Protein AF-A0A1W5KRD9-F1 (afdb_monomer)

Solvent-accessible surface area (backbone atoms only — not comparable to full-atom values): 7133 Å² total; per-residue (Å²): 114,67,52,37,70,44,71,72,39,78,69,80,46,61,91,74,72,42,53,71,66,62,54,51,55,47,46,57,60,58,68,28,74,88,38,28,60,63,51,52,54,44,32,50,51,35,44,50,47,56,74,68,67,30,68,86,46,61,90,48,77,86,57,92,82,89,77,56,68,66,62,54,50,51,53,53,52,48,53,20,50,46,40,51,76,74,49,74,93,86,60,94,75,59,68,67,67,50,50,53,52,50,52,51,50,50,53,50,27,50,63,52,48,56,62,73,70,75,115

Mean predicted aligned error: 9.45 Å

Sequence (119 aa):
ATSVKVFGHDSFDPRHGYTTENLHQTFLKTLQGEALPSLIDAMMGHLQDIMLDSDTVRPCAERWQVDGIFVFCYKVMFESGYLTLFGKELGRDKPQARQAAQRALVLNALENFKEFDKI

Secondary structure (DSSP, 8-state):
-HHHHHHSS----GGGT--HHHHHHHHHHHSSGGGHHHHHHHHHHHHHHHHHH-TTTSS-TTS-----HHHHHHHHHHHHHHHHHH-----SS-HHHHHHHHHHHHHHHHHHHGGGG--

Organism: Boreogadus saida (NCBI:txid44932)

Foldseek 3Di:
DLCCQQPVDDDCPVVVVNDPVVVVVVCCVQCDDPNPVLLVVQLVVLLCCCVPVDCVCPPCVPDDDDDDPCVVCLLSVQRSNCCSVVNQPDDDPDPPVSVVVVVVSSVSSSVSVCVVVPD

pLDDT: mean 77.76, std 14.19, range [46.16, 96.88]

Nearest PDB structures (foldseek):
  3v8d-assembly1_A  TM=7.376E-01  e=7.135E-05  Homo sapiens
  7lyx-assembly1_A  TM=6.760E-01  e=6.284E-03  Homo sapiens
  8eoh-assembly1_A  TM=5.781E-01  e=8.152E-03  Homo sapiens

InterPro domains:
  IPR036396 Cytochrome P450 superfamily [G3DSA:1.10.630.10] (1-119)
  IPR050529 Lanosterol 14-alpha demethylase-like [PTHR24304] (2-118)

Structure (mmCIF, N/CA/C/O backbone):
data_AF-A0A1W5KRD9-F1
#
_entry.id   AF-A0A1W5KRD9-F1
#
loop_
_atom_site.group_PDB
_atom_site.id
_atom_site.type_symbol
_atom_site.label_atom_id
_atom_site.label_alt_id
_atom_site.label_comp_id
_atom_site.label_asym_id
_atom_site.label_entity_id
_atom_site.label_seq_id
_atom_site.pdbx_PDB_ins_code
_atom_site.Cartn_x
_atom_site.Cartn_y
_atom_site.Cartn_z
_atom_site.occupancy
_atom_site.B_iso_or_equiv
_atom_site.auth_seq_id
_atom_site.auth_comp_id
_atom_site.auth_asym_id
_atom_site.auth_atom_id
_atom_site.pdbx_PDB_model_num
ATOM 1 N N . ALA A 1 1 ? -5.796 -18.387 -10.438 1.00 64.94 1 ALA A N 1
ATOM 2 C CA . ALA A 1 1 ? -7.155 -17.981 -10.017 1.00 64.94 1 ALA A CA 1
ATOM 3 C C . ALA A 1 1 ? -7.115 -16.917 -8.914 1.00 64.94 1 ALA A C 1
ATOM 5 O O . ALA A 1 1 ? -7.678 -15.854 -9.125 1.00 64.94 1 ALA A O 1
ATOM 6 N N . THR A 1 2 ? -6.422 -17.144 -7.791 1.00 67.62 2 THR A N 1
ATOM 7 C CA . THR A 1 2 ? -6.348 -16.187 -6.663 1.00 67.62 2 THR A CA 1
ATOM 8 C C . THR A 1 2 ? -5.646 -14.864 -7.005 1.00 67.62 2 THR A C 1
ATOM 10 O O . THR A 1 2 ? -6.211 -13.810 -6.750 1.00 67.62 2 THR A O 1
ATOM 13 N N . SER A 1 3 ? -4.497 -14.884 -7.698 1.00 69.31 3 SER A N 1
ATOM 14 C CA . SER A 1 3 ? -3.788 -13.656 -8.131 1.00 69.31 3 SER A CA 1
ATOM 15 C C . SER A 1 3 ? -4.658 -12.694 -8.956 1.00 69.31 3 SER A C 1
ATOM 17 O O . SER A 1 3 ? -4.662 -11.497 -8.699 1.00 69.31 3 SER A O 1
ATOM 19 N N . VAL A 1 4 ? -5.452 -13.223 -9.897 1.00 76.50 4 VAL A N 1
ATOM 20 C CA . VAL A 1 4 ? -6.379 -12.430 -10.729 1.00 76.50 4 VAL A CA 1
ATOM 21 C C . VAL A 1 4 ? -7.453 -11.766 -9.872 1.00 76.50 4 VAL A C 1
ATOM 23 O O . VAL A 1 4 ? -7.785 -10.608 -10.090 1.00 76.50 4 VAL A O 1
ATOM 26 N N . LYS A 1 5 ? -7.980 -12.478 -8.869 1.00 74.88 5 LYS A N 1
ATOM 27 C CA . LYS A 1 5 ? -9.007 -11.943 -7.965 1.00 74.88 5 LYS A CA 1
ATOM 28 C C . LYS A 1 5 ? -8.471 -10.866 -7.020 1.00 74.88 5 LYS A C 1
ATOM 30 O O . LYS A 1 5 ? -9.219 -9.967 -6.660 1.00 74.88 5 LYS A O 1
ATOM 35 N N . VAL A 1 6 ? -7.212 -10.973 -6.595 1.00 71.12 6 VAL A N 1
ATOM 36 C CA . VAL A 1 6 ? -6.613 -10.034 -5.631 1.00 71.12 6 VAL A CA 1
ATOM 37 C C . VAL A 1 6 ? -6.036 -8.804 -6.331 1.00 71.12 6 VAL A C 1
ATOM 39 O O . VAL A 1 6 ? -6.258 -7.681 -5.888 1.00 71.12 6 VAL A O 1
ATOM 42 N N . PHE A 1 7 ? -5.307 -9.013 -7.427 1.00 76.06 7 PHE A N 1
ATOM 43 C CA . PHE A 1 7 ? -4.471 -7.986 -8.052 1.00 76.06 7 PHE A CA 1
ATOM 44 C C . PHE A 1 7 ? -4.881 -7.649 -9.491 1.00 76.06 7 PHE A C 1
ATOM 46 O O . PHE A 1 7 ? -4.273 -6.781 -10.110 1.00 76.06 7 PHE A O 1
ATOM 53 N N . GLY A 1 8 ? -5.882 -8.334 -10.054 1.00 70.81 8 GLY A N 1
ATOM 54 C CA . GLY A 1 8 ? -6.376 -8.049 -11.404 1.00 70.81 8 GLY A CA 1
ATOM 55 C C . GLY A 1 8 ? -5.439 -8.474 -12.538 1.00 70.81 8 GLY A C 1
ATOM 56 O O . GLY A 1 8 ? -5.663 -8.069 -13.675 1.00 70.81 8 GLY A O 1
ATOM 57 N N . HIS A 1 9 ? -4.410 -9.281 -12.262 1.00 70.12 9 HIS A N 1
ATOM 58 C CA . HIS A 1 9 ? -3.487 -9.792 -13.278 1.00 70.12 9 HIS A CA 1
ATOM 59 C C . HIS A 1 9 ? -3.352 -11.319 -13.229 1.00 70.12 9 HIS A C 1
ATOM 61 O O . HIS A 1 9 ? -3.496 -11.952 -12.173 1.00 70.12 9 HIS A O 1
ATOM 67 N N . ASP A 1 10 ? -3.04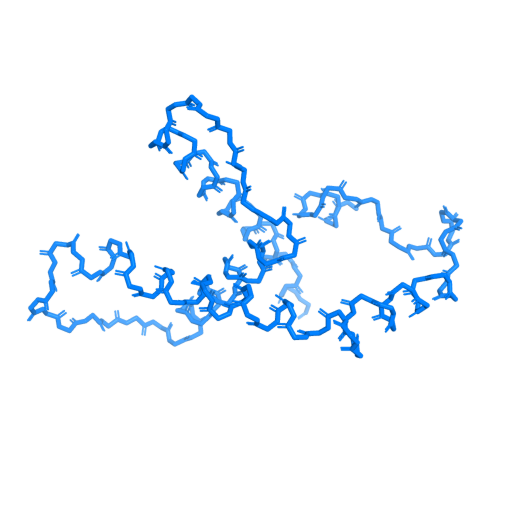6 -11.912 -14.385 1.00 66.19 10 ASP A N 1
ATOM 68 C CA . ASP A 1 10 ? -2.769 -13.341 -14.509 1.00 66.19 10 ASP A CA 1
ATOM 69 C C . ASP A 1 10 ? -1.528 -13.753 -13.717 1.00 66.19 10 ASP A C 1
ATOM 71 O O . ASP A 1 10 ? -0.646 -12.952 -13.405 1.00 66.19 10 ASP A O 1
ATOM 75 N N . SER A 1 11 ? -1.475 -15.032 -13.345 1.00 63.88 11 SER A N 1
ATOM 76 C CA . SER A 1 11 ? -0.327 -15.578 -12.624 1.00 63.88 11 SER A CA 1
ATOM 77 C C . SER A 1 11 ? 0.943 -15.405 -13.457 1.00 63.88 11 SER A C 1
ATOM 79 O O . SER A 1 11 ? 0.954 -15.761 -14.637 1.00 63.88 11 SER A O 1
ATOM 81 N N . PHE A 1 12 ? 2.026 -14.953 -12.816 1.00 65.69 12 PHE A N 1
ATOM 82 C CA . PHE A 1 12 ? 3.377 -14.857 -13.392 1.00 65.69 12 PHE A CA 1
ATOM 83 C C . PHE A 1 12 ? 4.023 -16.226 -13.684 1.00 65.69 12 PHE A C 1
ATOM 85 O O . PHE A 1 12 ? 5.241 -16.378 -13.639 1.00 65.69 12 PHE A O 1
ATOM 92 N N . ASP A 1 13 ? 3.209 -17.246 -13.947 1.00 64.50 13 ASP A N 1
ATOM 93 C CA . ASP A 1 13 ? 3.659 -18.564 -14.348 1.00 64.50 13 ASP A CA 1
ATOM 94 C C . ASP A 1 13 ? 4.415 -18.454 -15.685 1.00 64.50 13 ASP A C 1
ATOM 96 O O . ASP A 1 13 ? 3.857 -17.923 -16.655 1.00 64.50 13 ASP A O 1
ATOM 100 N N . PRO A 1 14 ? 5.651 -18.979 -15.772 1.00 63.25 14 PRO A N 1
ATOM 101 C CA . PRO A 1 14 ? 6.441 -18.978 -17.001 1.00 63.25 14 PRO A CA 1
ATOM 102 C C . PRO A 1 14 ? 5.704 -19.565 -18.213 1.00 63.25 14 PRO A C 1
ATOM 104 O O . PRO A 1 14 ? 5.9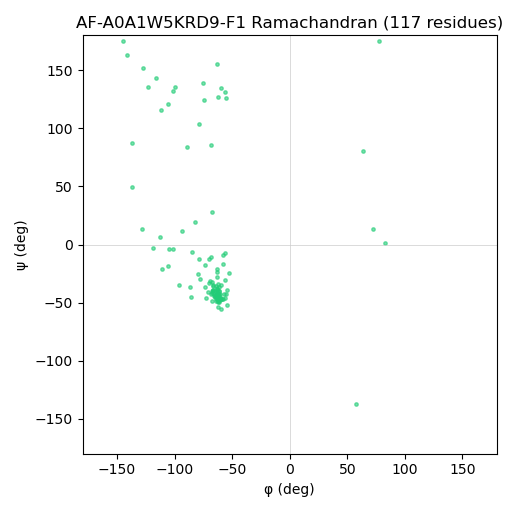94 -19.202 -19.353 1.00 63.25 14 PRO A O 1
ATOM 107 N N . ARG A 1 15 ? 4.714 -20.439 -17.980 1.00 65.94 15 ARG A N 1
ATOM 108 C CA . ARG A 1 15 ? 3.854 -21.033 -19.015 1.00 65.94 15 ARG A CA 1
ATOM 109 C C . ARG A 1 15 ? 2.993 -20.008 -19.764 1.00 65.94 15 ARG A C 1
ATOM 111 O O . ARG A 1 15 ? 2.576 -20.297 -20.880 1.00 65.94 15 ARG A O 1
ATOM 118 N N . HIS A 1 16 ? 2.756 -18.822 -19.197 1.00 63.53 16 HIS A N 1
ATOM 119 C CA . HIS A 1 16 ? 1.991 -17.737 -19.828 1.00 63.53 16 HIS A CA 1
ATOM 120 C C . HIS A 1 16 ? 2.869 -16.722 -20.588 1.00 63.53 16 HIS A C 1
ATOM 122 O O . HIS A 1 16 ? 2.386 -15.664 -20.977 1.00 63.53 16 HIS A O 1
ATOM 128 N N . GLY A 1 17 ? 4.157 -17.015 -20.815 1.00 58.34 17 GLY A N 1
ATOM 129 C CA . GLY A 1 17 ? 5.059 -16.145 -21.586 1.00 58.34 17 GLY A CA 1
ATOM 130 C C . GLY A 1 17 ? 5.686 -14.994 -20.787 1.00 58.34 17 GLY A C 1
ATOM 131 O O . GLY A 1 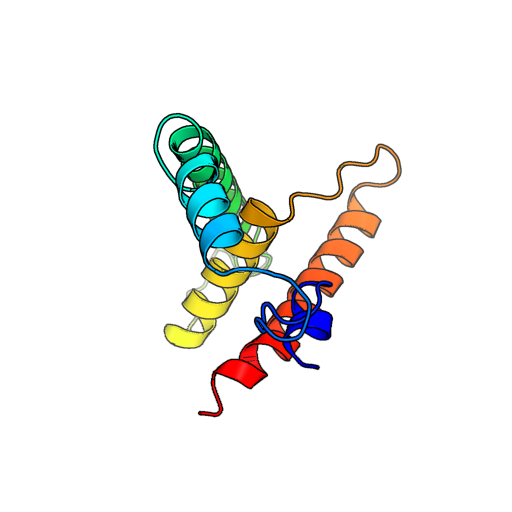17 ? 6.475 -14.224 -21.337 1.00 58.34 17 GLY A O 1
ATOM 132 N N . TYR A 1 18 ? 5.398 -14.895 -19.487 1.00 58.34 18 TYR A N 1
ATOM 133 C CA . TYR A 1 18 ? 6.126 -14.023 -18.567 1.00 58.34 18 TYR A CA 1
ATOM 134 C C . TYR A 1 18 ? 7.444 -14.698 -18.176 1.00 58.34 18 TYR A C 1
ATOM 136 O O . TYR A 1 18 ? 7.466 -15.631 -17.377 1.00 58.34 18 TYR A O 1
ATOM 144 N N . THR A 1 19 ? 8.562 -14.255 -18.750 1.00 58.69 19 THR A N 1
ATOM 145 C CA . THR A 1 19 ? 9.881 -14.723 -18.309 1.00 58.69 19 THR A CA 1
ATOM 146 C C . THR A 1 19 ? 10.246 -14.060 -16.980 1.00 58.69 19 THR A C 1
ATOM 148 O O . THR A 1 19 ? 10.022 -12.865 -16.776 1.00 58.69 19 THR A O 1
ATOM 151 N N . THR A 1 20 ? 10.836 -14.832 -16.069 1.00 62.84 20 THR A N 1
ATOM 152 C CA . THR A 1 20 ? 11.332 -14.347 -14.768 1.00 62.84 20 THR A CA 1
ATOM 153 C C . THR A 1 20 ? 12.336 -13.198 -14.919 1.00 62.84 20 THR A C 1
ATOM 155 O O . THR A 1 20 ? 12.372 -12.301 -14.081 1.00 62.84 20 THR A O 1
ATOM 158 N N . GLU A 1 21 ? 13.087 -13.185 -16.022 1.00 62.09 21 GLU A N 1
ATOM 159 C CA . GLU A 1 21 ? 14.041 -12.138 -16.407 1.00 62.09 21 GLU A CA 1
ATOM 160 C C . GLU A 1 21 ? 13.372 -10.762 -16.575 1.00 62.09 21 GLU A C 1
ATOM 162 O O . GLU A 1 21 ? 13.836 -9.767 -16.019 1.00 62.09 21 GLU A O 1
ATOM 167 N N . ASN A 1 22 ? 12.237 -10.698 -17.285 1.00 69.62 22 ASN A N 1
ATOM 168 C CA . ASN A 1 22 ? 11.524 -9.438 -17.519 1.00 69.62 22 ASN A CA 1
ATOM 169 C C . ASN A 1 22 ? 10.943 -8.876 -16.217 1.00 69.62 22 ASN A C 1
ATOM 171 O O . ASN A 1 22 ? 11.027 -7.676 -15.969 1.00 69.62 22 ASN A O 1
ATOM 175 N N . LEU A 1 23 ? 10.413 -9.747 -15.355 1.00 76.19 23 LEU A N 1
ATOM 176 C CA . LEU A 1 23 ? 9.875 -9.351 -14.055 1.00 76.19 23 LEU A CA 1
ATOM 177 C C . LEU A 1 23 ? 10.978 -8.853 -13.108 1.00 76.19 23 LEU A C 1
ATOM 179 O O . LEU A 1 23 ? 10.808 -7.836 -12.436 1.00 76.19 23 LEU A O 1
ATOM 183 N N . HIS A 1 24 ? 12.126 -9.535 -13.088 1.00 80.81 24 HIS A N 1
ATOM 184 C CA . HIS A 1 24 ? 13.270 -9.136 -12.274 1.00 80.81 24 HIS A CA 1
ATOM 185 C C . HIS A 1 24 ? 13.769 -7.736 -12.654 1.00 80.81 24 HIS A C 1
ATOM 187 O O . HIS A 1 24 ? 13.946 -6.883 -11.784 1.00 80.81 24 HIS A O 1
ATOM 193 N N . GLN A 1 25 ? 13.910 -7.467 -13.956 1.00 83.00 25 GLN A N 1
ATOM 194 C CA . GLN A 1 25 ? 14.303 -6.147 -14.449 1.00 83.00 25 GLN A CA 1
ATOM 195 C C . GLN A 1 25 ? 13.272 -5.066 -14.113 1.00 83.00 25 GLN A C 1
ATOM 197 O O . GLN A 1 25 ? 13.654 -3.945 -13.775 1.00 83.00 25 GLN A O 1
ATOM 202 N N . THR A 1 26 ? 11.976 -5.382 -14.165 1.00 84.12 26 THR A N 1
ATOM 203 C CA . THR A 1 26 ? 10.934 -4.449 -13.724 1.00 84.12 26 THR A CA 1
ATOM 204 C C . THR A 1 26 ? 11.095 -4.106 -12.246 1.00 84.12 26 THR A C 1
ATOM 206 O O . THR A 1 26 ? 11.160 -2.924 -11.923 1.00 84.12 26 THR A O 1
ATOM 209 N N . PHE A 1 27 ? 11.259 -5.090 -11.357 1.00 86.69 27 PHE A N 1
ATOM 210 C CA . PHE A 1 27 ? 11.431 -4.820 -9.926 1.00 86.69 27 PHE A CA 1
ATOM 211 C C . PHE A 1 27 ? 12.675 -3.990 -9.613 1.00 86.69 27 PHE A C 1
ATOM 213 O O . PHE A 1 27 ? 12.598 -3.074 -8.797 1.00 86.69 27 PHE A O 1
ATOM 220 N N . LEU A 1 28 ? 13.800 -4.253 -10.283 1.00 87.50 28 LEU A N 1
ATOM 221 C CA . LEU A 1 28 ? 15.006 -3.436 -10.121 1.00 87.50 28 LEU A CA 1
ATOM 222 C C . LEU A 1 28 ? 14.774 -1.978 -10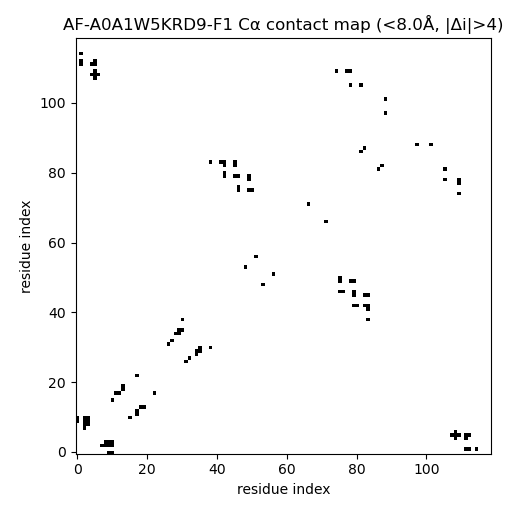.533 1.00 87.50 28 LEU A C 1
ATOM 224 O O . LEU A 1 28 ? 15.294 -1.069 -9.892 1.00 87.50 28 LEU A O 1
ATOM 228 N N . LYS A 1 29 ? 13.977 -1.745 -11.579 1.00 88.81 29 LYS A N 1
ATOM 229 C CA . LYS A 1 29 ? 13.675 -0.395 -12.072 1.00 88.81 29 LYS A CA 1
ATOM 230 C C . LYS A 1 29 ? 12.631 0.343 -11.237 1.00 88.81 29 LYS A C 1
ATOM 232 O O . LYS A 1 29 ? 12.663 1.568 -11.219 1.00 88.81 29 LYS A O 1
ATOM 237 N N . THR A 1 30 ? 11.695 -0.363 -10.598 1.00 88.00 30 THR A N 1
ATOM 238 C CA . THR A 1 30 ? 10.526 0.266 -9.954 1.00 88.00 30 THR A CA 1
ATOM 239 C C . THR A 1 30 ? 10.531 0.210 -8.431 1.00 88.00 30 THR A C 1
ATOM 241 O O . THR A 1 30 ? 9.835 1.003 -7.810 1.00 88.00 30 THR A O 1
ATOM 244 N N . LEU A 1 31 ? 11.278 -0.711 -7.815 1.00 92.06 31 LEU A N 1
ATOM 245 C CA . LEU A 1 31 ? 11.300 -0.906 -6.357 1.00 92.06 31 LEU A CA 1
ATOM 246 C C . LEU A 1 31 ? 12.648 -0.537 -5.721 1.00 92.06 31 LEU A C 1
ATOM 248 O O . LEU A 1 31 ? 12.859 -0.797 -4.538 1.00 92.06 31 LEU A O 1
ATOM 252 N N . GLN A 1 32 ? 13.583 0.021 -6.493 1.00 89.75 32 GLN A N 1
ATOM 253 C CA . GLN A 1 32 ? 14.931 0.384 -6.046 1.00 89.75 32 GLN A CA 1
ATOM 254 C C . GLN A 1 32 ? 15.413 1.665 -6.746 1.00 89.75 32 GLN A C 1
ATOM 256 O O . GLN A 1 32 ? 14.739 2.198 -7.630 1.00 89.75 32 GLN A O 1
ATOM 261 N N . GLY A 1 33 ? 16.590 2.158 -6.347 1.00 93.19 33 GLY A N 1
ATOM 262 C CA . GLY A 1 33 ? 17.237 3.315 -6.972 1.00 93.19 33 GLY A CA 1
ATOM 263 C C . GLY A 1 33 ? 16.356 4.565 -6.953 1.00 93.19 33 GLY A C 1
ATOM 264 O O . GLY A 1 33 ? 15.696 4.845 -5.957 1.00 93.19 33 GLY A O 1
ATOM 265 N N . GLU A 1 34 ? 16.319 5.287 -8.070 1.00 93.94 34 GLU A N 1
ATOM 266 C CA . GLU A 1 34 ? 15.597 6.562 -8.219 1.00 93.94 34 GLU A CA 1
ATOM 267 C C . GLU A 1 34 ? 14.071 6.449 -8.040 1.00 93.94 34 GLU A C 1
ATOM 269 O O . GLU A 1 34 ? 13.417 7.431 -7.700 1.00 93.94 34 GLU A O 1
ATOM 274 N N . ALA A 1 35 ? 13.483 5.263 -8.246 1.00 91.44 35 ALA A N 1
ATOM 275 C CA . ALA A 1 35 ? 12.042 5.055 -8.069 1.00 91.44 35 ALA A CA 1
ATOM 276 C C . ALA A 1 35 ? 11.644 4.866 -6.594 1.00 91.44 35 ALA A C 1
ATOM 278 O O . ALA A 1 35 ? 10.509 5.153 -6.209 1.00 91.44 35 ALA A O 1
ATOM 279 N N . LEU A 1 36 ? 12.576 4.398 -5.755 1.00 95.12 36 LEU A N 1
ATOM 280 C CA . LEU A 1 36 ? 12.300 4.032 -4.367 1.00 95.12 36 LEU A CA 1
ATOM 281 C C . LEU A 1 36 ? 11.896 5.224 -3.475 1.00 95.12 36 LEU A C 1
ATOM 283 O O . LEU A 1 36 ? 10.942 5.057 -2.717 1.00 95.12 36 LEU A O 1
ATOM 287 N N . PRO A 1 37 ? 12.526 6.416 -3.545 1.00 96.88 37 PRO A N 1
ATOM 288 C CA . PRO A 1 37 ? 12.122 7.558 -2.722 1.00 96.88 37 PRO A CA 1
ATOM 289 C C . PRO A 1 37 ? 10.646 7.933 -2.895 1.00 96.88 37 PRO A C 1
ATOM 291 O O . PRO A 1 37 ? 9.927 8.049 -1.909 1.00 96.88 37 PRO A O 1
ATOM 294 N N . SER A 1 38 ? 10.156 8.000 -4.139 1.00 94.19 38 SER A N 1
ATOM 295 C CA . SER A 1 38 ? 8.742 8.295 -4.405 1.00 94.19 38 SER A CA 1
ATOM 296 C C . SER A 1 38 ? 7.805 7.227 -3.836 1.00 94.19 38 SER A C 1
ATOM 298 O O . SER A 1 38 ? 6.693 7.551 -3.422 1.00 94.19 38 SER A O 1
ATOM 300 N N . LEU A 1 39 ? 8.231 5.960 -3.833 1.00 95.00 39 LEU A N 1
ATOM 301 C CA . LEU A 1 39 ? 7.456 4.857 -3.270 1.00 95.00 39 LEU A CA 1
ATOM 302 C C . LEU A 1 39 ? 7.404 4.936 -1.737 1.00 95.00 39 LEU A C 1
ATOM 304 O O . LEU A 1 39 ? 6.350 4.708 -1.146 1.00 95.00 39 LEU A O 1
ATOM 308 N N . ILE A 1 40 ? 8.525 5.290 -1.100 1.00 96.56 40 ILE A N 1
ATOM 309 C CA . ILE A 1 40 ? 8.617 5.513 0.349 1.00 96.56 40 ILE A CA 1
ATOM 310 C C . ILE A 1 40 ? 7.715 6.675 0.766 1.00 96.56 40 ILE A C 1
ATOM 312 O O . ILE A 1 40 ? 6.945 6.533 1.716 1.00 96.56 40 ILE A O 1
ATOM 316 N N . ASP A 1 41 ? 7.774 7.793 0.043 1.00 96.50 41 ASP A N 1
ATOM 317 C CA . ASP A 1 41 ? 6.967 8.977 0.339 1.00 96.50 41 ASP A CA 1
ATOM 318 C C . ASP A 1 41 ? 5.468 8.682 0.198 1.00 96.50 41 ASP A C 1
ATOM 320 O O . ASP A 1 41 ? 4.680 9.028 1.082 1.00 96.50 41 ASP A O 1
ATOM 324 N N . ALA A 1 42 ? 5.072 7.971 -0.865 1.00 94.94 42 ALA A N 1
ATOM 325 C CA . ALA A 1 42 ? 3.691 7.534 -1.059 1.00 94.94 42 ALA A CA 1
ATOM 326 C C . ALA A 1 42 ? 3.219 6.603 0.072 1.00 94.94 42 ALA A C 1
ATOM 328 O O . ALA A 1 42 ? 2.150 6.822 0.646 1.00 94.94 42 ALA A O 1
ATOM 329 N N . MET A 1 43 ? 4.033 5.610 0.446 1.00 96.19 43 MET A N 1
ATOM 330 C CA . MET A 1 43 ? 3.716 4.690 1.542 1.00 96.19 43 MET A CA 1
ATOM 331 C C . MET A 1 43 ? 3.581 5.417 2.879 1.00 96.19 43 MET A C 1
ATOM 333 O O . MET A 1 43 ? 2.654 5.141 3.638 1.00 96.19 43 MET A O 1
ATOM 337 N N . MET A 1 44 ? 4.476 6.362 3.171 1.00 96.88 44 MET A N 1
ATOM 338 C CA . MET A 1 44 ? 4.414 7.162 4.392 1.00 96.88 44 MET A CA 1
ATOM 339 C C . MET A 1 44 ? 3.137 8.005 4.440 1.00 96.88 44 MET A C 1
ATOM 341 O O . MET A 1 44 ? 2.460 8.023 5.468 1.00 96.88 44 MET A O 1
ATOM 345 N N . GLY A 1 45 ? 2.778 8.654 3.328 1.00 93.38 45 GLY A N 1
ATOM 346 C CA . GLY A 1 45 ? 1.530 9.405 3.216 1.00 93.38 45 GLY A CA 1
ATOM 347 C C . GLY A 1 45 ? 0.305 8.527 3.476 1.00 93.38 45 GLY A C 1
ATOM 348 O O . GLY A 1 45 ? -0.546 8.881 4.287 1.00 93.38 45 GLY A O 1
ATOM 349 N N . HIS A 1 46 ? 0.245 7.338 2.870 1.00 92.25 46 HIS A N 1
ATOM 350 C CA . HIS A 1 46 ? -0.865 6.409 3.087 1.00 92.25 46 HIS A CA 1
ATOM 351 C C . HIS A 1 46 ? -0.918 5.849 4.512 1.00 92.25 46 HIS A C 1
ATOM 353 O O . HIS A 1 46 ? -2.005 5.776 5.080 1.00 92.25 46 HIS A O 1
ATOM 359 N N . LEU A 1 47 ? 0.224 5.516 5.122 1.00 94.06 47 LEU A N 1
ATOM 360 C CA . LEU A 1 47 ? 0.280 5.090 6.524 1.00 94.06 47 LEU A CA 1
ATOM 361 C C . LEU A 1 47 ? -0.271 6.170 7.457 1.00 94.06 47 LEU A C 1
ATOM 363 O O . LEU A 1 47 ? -1.086 5.871 8.328 1.00 94.06 47 LEU A O 1
ATOM 367 N N . GLN A 1 48 ? 0.148 7.421 7.263 1.00 91.81 48 GLN A N 1
ATOM 368 C CA . GLN A 1 48 ? -0.350 8.548 8.048 1.00 91.81 48 GLN A CA 1
ATOM 369 C C . GLN A 1 48 ? -1.851 8.740 7.842 1.00 91.81 48 GLN A C 1
ATOM 371 O O . GLN A 1 48 ? -2.583 8.796 8.827 1.00 91.81 48 GLN A O 1
ATOM 376 N N . ASP A 1 49 ? -2.313 8.766 6.590 1.00 87.56 49 ASP A N 1
ATOM 377 C CA . ASP A 1 49 ? -3.734 8.879 6.264 1.00 87.56 49 ASP A CA 1
ATOM 378 C C . ASP A 1 49 ? -4.536 7.779 6.962 1.00 87.56 49 ASP A C 1
ATOM 380 O O . ASP A 1 49 ? -5.475 8.077 7.680 1.00 87.56 49 ASP A O 1
ATOM 384 N N . ILE A 1 50 ? -4.159 6.508 6.832 1.00 86.94 50 ILE A N 1
ATOM 385 C CA . ILE A 1 50 ? -4.937 5.387 7.378 1.00 86.94 50 ILE A CA 1
ATOM 386 C C . ILE A 1 50 ? -4.910 5.371 8.906 1.00 86.94 50 ILE A C 1
ATOM 388 O O . ILE A 1 50 ? -5.943 5.148 9.537 1.00 86.94 50 ILE A O 1
ATOM 392 N N . MET A 1 51 ? -3.754 5.621 9.525 1.00 86.81 51 MET A N 1
ATOM 393 C CA . MET A 1 51 ? -3.639 5.622 10.984 1.00 86.81 51 MET A CA 1
ATOM 394 C C . MET A 1 51 ? -4.377 6.812 11.621 1.00 86.81 51 MET A C 1
ATOM 396 O O . MET A 1 51 ? -4.907 6.668 12.724 1.00 86.81 51 MET A O 1
ATOM 400 N N . LEU A 1 52 ? -4.459 7.959 10.931 1.00 81.06 52 LEU A N 1
ATOM 401 C CA . LEU A 1 52 ? -5.076 9.193 11.441 1.00 81.06 52 LEU A CA 1
ATOM 402 C C . LEU A 1 52 ? -6.547 9.390 11.016 1.00 81.06 52 LEU A C 1
ATOM 404 O O . LEU A 1 52 ? -7.324 9.928 11.803 1.00 81.06 52 LEU A O 1
ATOM 408 N N . ASP A 1 53 ? -6.937 8.971 9.805 1.00 70.56 53 ASP A N 1
ATOM 409 C CA . ASP A 1 53 ? -8.303 9.062 9.231 1.00 70.56 53 ASP A CA 1
ATOM 410 C C . ASP A 1 53 ? -9.232 7.972 9.757 1.00 70.56 53 ASP A C 1
ATOM 412 O O . ASP A 1 53 ? -10.442 7.998 9.536 1.00 70.56 53 ASP A O 1
ATOM 416 N N . SER A 1 54 ? -8.679 6.964 10.422 1.00 54.19 54 SER A N 1
ATOM 417 C CA . SER A 1 54 ? -9.483 5.841 10.846 1.00 54.19 54 SER A CA 1
ATOM 418 C C . SER A 1 54 ? -10.677 6.298 11.703 1.00 54.19 54 SER A C 1
ATOM 420 O O . SER A 1 54 ? -10.534 6.927 12.751 1.00 54.19 54 SER A O 1
ATOM 422 N N . ASP A 1 55 ? -11.883 5.894 11.295 1.00 51.94 55 ASP A N 1
ATOM 423 C CA . ASP A 1 55 ? -13.077 5.859 12.152 1.00 51.94 55 ASP A CA 1
ATOM 424 C C . ASP A 1 55 ? -12.834 5.006 13.422 1.00 51.94 55 ASP A C 1
ATOM 426 O O . ASP A 1 55 ? -13.644 5.015 14.347 1.00 51.94 55 ASP A O 1
ATOM 430 N N . THR A 1 56 ? -11.689 4.308 13.526 1.00 49.00 56 THR A N 1
ATOM 431 C CA . THR A 1 56 ? -11.178 3.765 14.793 1.00 49.00 56 THR A CA 1
ATOM 432 C C . THR A 1 56 ? -10.677 4.839 15.764 1.00 49.00 56 THR A C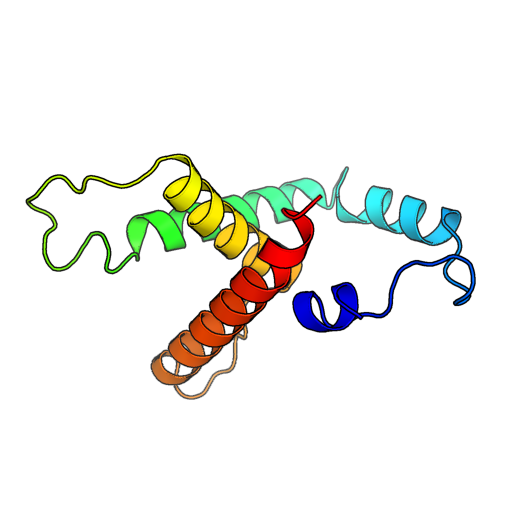 1
ATOM 434 O O . THR A 1 56 ? -10.521 4.538 16.932 1.00 49.00 56 THR A O 1
ATOM 437 N N . VAL A 1 57 ? -10.491 6.102 15.383 1.00 46.16 57 VAL A N 1
ATOM 438 C CA . VAL A 1 57 ? -10.148 7.196 16.316 1.00 46.16 57 VAL A CA 1
ATOM 439 C C . VAL A 1 57 ? -11.339 8.128 16.583 1.00 46.16 57 VAL A C 1
ATOM 441 O O . VAL A 1 57 ? -11.367 8.817 17.599 1.00 46.16 57 VAL A O 1
ATOM 444 N N . ARG A 1 58 ? -12.383 8.146 15.745 1.00 49.88 58 ARG A N 1
ATOM 445 C CA . ARG A 1 58 ? -13.517 9.085 15.880 1.00 49.88 58 ARG A CA 1
ATOM 446 C C . ARG A 1 58 ? -14.848 8.364 15.657 1.00 49.88 58 ARG A C 1
ATOM 448 O O . ARG A 1 58 ? -15.327 8.310 14.534 1.00 49.88 58 ARG A O 1
ATOM 455 N N . PRO A 1 59 ? -15.432 7.780 16.722 1.00 46.31 59 PRO A N 1
ATOM 456 C CA . PRO A 1 59 ? -16.244 8.553 17.679 1.00 46.31 59 PRO A CA 1
ATOM 457 C C . PRO A 1 59 ? -15.848 8.352 19.154 1.00 46.31 59 PRO A C 1
ATOM 459 O O . PRO A 1 59 ? -16.590 8.735 20.056 1.00 46.31 59 PRO A O 1
ATOM 462 N N . CYS A 1 60 ? -14.688 7.747 19.422 1.00 49.16 60 CYS A N 1
ATOM 463 C CA . CYS A 1 60 ? -14.229 7.463 20.781 1.00 49.16 60 CYS A CA 1
ATOM 464 C C . CYS A 1 60 ? -12.741 7.786 20.960 1.00 49.16 60 CYS A C 1
ATOM 466 O O . CYS A 1 60 ? -11.982 6.973 21.475 1.00 49.16 60 CYS A O 1
ATOM 468 N N . ALA A 1 61 ? -12.323 8.986 20.549 1.00 55.81 61 ALA A N 1
ATOM 469 C CA . ALA A 1 61 ? -10.949 9.476 20.726 1.00 55.81 61 ALA A CA 1
ATOM 470 C C . ALA A 1 61 ? -10.491 9.508 22.204 1.00 55.81 61 ALA A C 1
ATOM 472 O O . ALA A 1 61 ? -9.321 9.740 22.485 1.00 55.81 61 ALA A O 1
ATOM 473 N N . GLU A 1 62 ? -11.404 9.2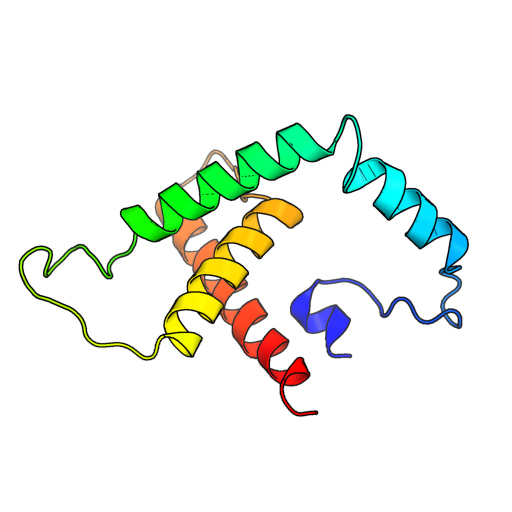75 23.149 1.00 63.69 62 GLU A N 1
ATOM 474 C CA . GLU A 1 62 ? -11.151 9.293 24.590 1.00 63.69 62 GLU A CA 1
ATOM 475 C C . GLU A 1 62 ? -11.004 7.897 25.221 1.00 63.69 62 GLU A C 1
ATOM 477 O O . GLU A 1 62 ? -10.724 7.808 26.416 1.00 63.69 62 GLU A O 1
ATOM 482 N N . ARG A 1 63 ? -11.187 6.791 24.476 1.00 70.62 63 ARG A N 1
ATOM 483 C CA . ARG A 1 63 ? -11.073 5.434 25.044 1.00 70.62 63 ARG A CA 1
ATOM 484 C C . ARG A 1 63 ? -10.051 4.580 24.314 1.00 70.62 63 ARG A C 1
ATOM 486 O O . ARG A 1 63 ? -10.043 4.492 23.090 1.00 70.62 63 ARG A O 1
ATOM 493 N N . TRP A 1 64 ? -9.238 3.886 25.106 1.00 81.56 64 TRP A N 1
ATOM 494 C CA . TRP A 1 64 ? -8.355 2.830 24.630 1.00 81.56 64 TRP A CA 1
ATOM 495 C C . TRP A 1 64 ? -9.151 1.758 23.887 1.00 81.56 64 TRP A C 1
ATOM 497 O O . TRP A 1 64 ? -10.153 1.254 24.399 1.00 81.56 64 TRP A O 1
ATOM 507 N N . GLN A 1 65 ? -8.677 1.398 22.697 1.00 77.50 65 GLN A N 1
ATOM 508 C CA . GLN A 1 65 ? -9.188 0.261 21.945 1.00 77.50 65 GLN A CA 1
ATOM 509 C C . GLN A 1 65 ? -8.269 -0.932 22.145 1.00 77.50 65 GLN A C 1
ATOM 511 O O . GLN A 1 65 ? -7.047 -0.804 22.110 1.00 77.50 65 GLN A O 1
ATOM 516 N N . VAL A 1 66 ? -8.880 -2.087 22.377 1.00 84.88 66 VAL A N 1
ATOM 517 C CA . VAL A 1 66 ? -8.182 -3.364 22.477 1.00 84.88 66 VAL A CA 1
ATOM 518 C C . VAL A 1 66 ? -8.462 -4.123 21.192 1.00 84.88 66 VAL A C 1
ATOM 520 O O . VAL A 1 66 ? -9.620 -4.386 20.876 1.00 84.88 66 VAL A O 1
ATOM 523 N N . ASP A 1 67 ? -7.403 -4.463 20.467 1.00 83.75 67 ASP A N 1
ATOM 524 C CA . ASP A 1 67 ? -7.469 -5.237 19.230 1.00 83.75 67 ASP A CA 1
ATOM 525 C C . ASP A 1 67 ? -6.284 -6.216 19.163 1.00 83.75 67 ASP A C 1
ATOM 527 O O . ASP A 1 67 ? -5.297 -6.087 19.895 1.00 83.75 67 ASP A O 1
ATOM 531 N N . GLY A 1 68 ? -6.378 -7.219 18.295 1.00 87.62 68 GLY A N 1
ATOM 532 C CA . GLY A 1 68 ? -5.291 -8.149 18.029 1.00 87.62 68 GLY A CA 1
ATOM 533 C C . GLY A 1 68 ? -4.202 -7.486 17.190 1.00 87.62 68 GLY A C 1
ATOM 534 O O . GLY A 1 68 ? -4.465 -7.040 16.076 1.00 87.62 68 GLY A O 1
ATOM 535 N N . ILE A 1 69 ? -2.956 -7.491 17.677 1.00 90.12 69 ILE A N 1
ATOM 536 C CA . ILE A 1 69 ? -1.825 -6.846 16.986 1.00 90.12 69 ILE A CA 1
ATOM 537 C C . ILE A 1 69 ? -1.654 -7.327 15.539 1.00 90.12 69 ILE A C 1
ATOM 539 O O . ILE A 1 69 ? -1.408 -6.521 14.649 1.00 90.12 69 ILE A O 1
ATOM 543 N N . PHE A 1 70 ? -1.855 -8.624 15.283 1.00 88.75 70 PHE A N 1
ATOM 544 C CA . PHE A 1 70 ? -1.783 -9.177 13.932 1.00 88.75 70 PHE A CA 1
ATOM 545 C C . PHE A 1 70 ? -2.876 -8.604 13.027 1.00 88.75 70 PHE A C 1
ATOM 547 O O . PHE A 1 70 ? -2.573 -8.138 11.937 1.00 88.75 70 PHE A O 1
ATOM 554 N N . VAL A 1 71 ? -4.130 -8.586 13.489 1.00 86.19 71 VAL A N 1
ATOM 555 C CA . VAL A 1 71 ? -5.276 -8.07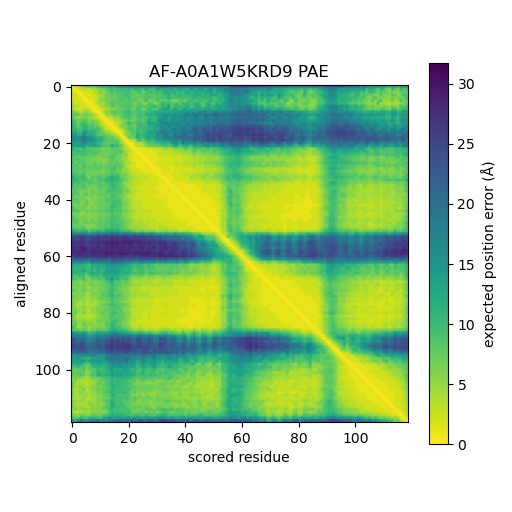4 12.718 1.00 86.19 71 VAL A CA 1
ATOM 556 C C . VAL A 1 71 ? -5.094 -6.589 12.411 1.00 86.19 71 VAL A C 1
ATOM 558 O O . VAL A 1 71 ? -5.280 -6.169 11.267 1.00 86.19 71 VAL A O 1
ATOM 561 N N . PHE A 1 72 ? -4.656 -5.819 13.409 1.00 87.25 72 PHE A N 1
ATOM 562 C CA . PHE A 1 72 ? -4.348 -4.403 13.264 1.00 87.25 72 PHE A CA 1
ATOM 563 C C . PHE A 1 72 ? -3.251 -4.162 12.217 1.00 87.25 72 PHE A C 1
ATOM 565 O O . PHE A 1 72 ? -3.473 -3.440 11.243 1.00 87.25 72 PHE A O 1
ATOM 572 N N . CYS A 1 73 ? -2.087 -4.805 12.371 1.00 90.31 73 CYS A N 1
ATOM 573 C CA . CYS A 1 73 ? -0.973 -4.653 11.437 1.00 90.31 73 CYS A CA 1
ATOM 574 C C . CYS A 1 73 ? -1.348 -5.113 10.027 1.00 90.31 73 CYS A C 1
ATOM 576 O O . CYS A 1 73 ? -1.023 -4.430 9.063 1.00 90.31 73 CYS A O 1
ATOM 578 N N . TYR A 1 74 ? -2.057 -6.236 9.900 1.00 89.00 74 TYR A N 1
ATOM 579 C CA . TYR A 1 74 ? -2.456 -6.790 8.610 1.00 89.00 74 TYR A CA 1
ATOM 580 C C . TYR A 1 74 ? -3.356 -5.816 7.846 1.00 89.00 74 TYR A C 1
ATOM 582 O O . TYR A 1 74 ? -3.104 -5.535 6.678 1.00 89.00 74 TYR A O 1
ATOM 590 N N . LYS A 1 75 ? -4.353 -5.226 8.518 1.00 88.06 75 LYS A N 1
ATOM 591 C CA . LYS A 1 75 ? -5.233 -4.219 7.915 1.00 88.06 75 LYS A CA 1
ATOM 592 C C . LYS A 1 75 ? -4.456 -2.971 7.486 1.00 88.06 75 LYS A C 1
ATOM 594 O O . LYS A 1 75 ? -4.546 -2.575 6.327 1.00 88.06 75 LYS A O 1
ATOM 599 N N . VAL A 1 76 ? -3.690 -2.372 8.404 1.00 90.50 76 VAL A N 1
ATOM 600 C CA . VAL A 1 76 ? -2.962 -1.116 8.149 1.00 90.50 76 VAL A CA 1
ATOM 601 C C . VAL A 1 76 ? -1.929 -1.294 7.037 1.00 90.50 76 VAL A C 1
ATOM 603 O O . VAL A 1 76 ? -1.889 -0.494 6.102 1.00 90.50 76 VAL A O 1
ATOM 606 N N . MET A 1 77 ? -1.116 -2.350 7.101 1.00 93.00 77 MET A N 1
ATOM 607 C CA . MET A 1 77 ? -0.068 -2.599 6.111 1.00 93.00 77 MET A CA 1
ATOM 608 C C . MET A 1 77 ? -0.645 -2.949 4.742 1.00 93.00 77 MET A C 1
ATOM 610 O O . MET A 1 77 ? -0.131 -2.461 3.737 1.00 93.00 77 MET A O 1
ATOM 614 N N . PHE A 1 78 ? -1.713 -3.752 4.688 1.00 91.38 78 PHE A N 1
ATOM 615 C CA . PHE A 1 78 ? -2.319 -4.126 3.414 1.00 91.38 78 PHE A CA 1
ATOM 616 C C . PHE A 1 78 ? -2.971 -2.929 2.724 1.00 91.38 78 PHE A C 1
ATOM 618 O O . PHE A 1 78 ? -2.699 -2.695 1.553 1.00 91.38 78 PHE A O 1
ATOM 625 N N . GLU A 1 79 ? -3.791 -2.145 3.431 1.00 90.75 79 GLU A N 1
ATOM 626 C CA . GLU A 1 79 ? -4.450 -0.969 2.849 1.00 90.75 79 GLU A CA 1
ATOM 627 C C . GLU A 1 79 ? -3.419 0.070 2.385 1.00 90.75 79 GLU A C 1
ATOM 629 O O . GLU A 1 79 ? -3.491 0.540 1.247 1.00 90.75 79 GLU A O 1
ATOM 634 N N . SER A 1 80 ? -2.397 0.348 3.205 1.00 92.62 80 SER A N 1
ATOM 635 C CA . SER A 1 80 ? -1.329 1.293 2.845 1.00 92.62 80 SER A CA 1
ATOM 636 C C . SER A 1 80 ? -0.529 0.803 1.637 1.00 92.62 80 SER A C 1
ATOM 638 O O . SER A 1 80 ? -0.292 1.558 0.693 1.00 92.62 80 SER A O 1
ATOM 640 N N . GLY A 1 81 ? -0.145 -0.477 1.630 1.00 92.94 81 GLY A N 1
ATOM 641 C CA . GLY A 1 81 ? 0.611 -1.079 0.535 1.00 92.94 81 GLY A CA 1
ATOM 642 C C . GLY A 1 81 ? -0.194 -1.160 -0.762 1.00 92.94 81 GLY A C 1
ATOM 643 O O . GLY A 1 81 ? 0.335 -0.868 -1.833 1.00 92.94 81 GLY A O 1
ATOM 644 N N . TYR A 1 82 ? -1.486 -1.482 -0.673 1.00 90.75 82 TYR A N 1
ATOM 645 C CA . TYR A 1 82 ? -2.376 -1.535 -1.829 1.00 90.75 82 TYR A CA 1
ATOM 646 C C . TYR A 1 82 ? -2.501 -0.158 -2.487 1.00 90.75 82 TYR A C 1
ATOM 648 O O . TYR A 1 82 ? -2.298 -0.034 -3.692 1.00 90.75 82 TYR A O 1
ATOM 656 N N . LEU A 1 83 ? -2.765 0.895 -1.708 1.00 90.38 83 LEU A N 1
ATOM 657 C CA . LEU A 1 83 ? -2.854 2.260 -2.239 1.00 90.38 83 LEU A CA 1
ATOM 658 C C . LEU A 1 83 ? -1.523 2.752 -2.815 1.00 90.38 83 LEU A C 1
ATOM 660 O O . LEU A 1 83 ? -1.515 3.430 -3.837 1.00 90.38 83 LEU A O 1
ATOM 664 N N . THR A 1 84 ? -0.405 2.362 -2.204 1.00 92.50 84 THR A N 1
ATOM 665 C CA . THR A 1 84 ? 0.936 2.716 -2.685 1.00 92.50 84 THR A CA 1
ATOM 666 C C . THR A 1 84 ? 1.233 2.106 -4.057 1.00 92.50 84 THR A C 1
ATOM 668 O O . THR A 1 84 ? 1.776 2.781 -4.927 1.00 92.50 84 THR A O 1
ATOM 671 N N . LEU A 1 85 ? 0.884 0.833 -4.268 1.00 90.56 85 LEU A N 1
ATOM 672 C CA . LEU A 1 85 ? 1.213 0.113 -5.503 1.00 90.56 85 LEU A CA 1
ATOM 673 C C . LEU A 1 85 ? 0.183 0.314 -6.619 1.00 90.56 85 LEU A C 1
ATOM 675 O O . LEU A 1 85 ? 0.553 0.383 -7.788 1.00 90.56 85 LEU A O 1
ATOM 679 N N . PHE A 1 86 ? -1.101 0.398 -6.269 1.00 86.38 86 PHE A N 1
ATOM 680 C CA . PHE A 1 86 ? -2.207 0.474 -7.231 1.00 86.38 86 PHE A CA 1
ATOM 681 C C . PHE A 1 86 ? -2.812 1.879 -7.342 1.00 86.38 86 PHE A C 1
ATOM 683 O O . PHE A 1 86 ? -3.663 2.125 -8.196 1.00 86.38 86 PHE A O 1
ATOM 690 N N . GLY A 1 87 ? -2.335 2.819 -6.526 1.00 84.31 87 GLY A N 1
ATOM 691 C CA . GLY A 1 87 ? -2.731 4.217 -6.556 1.00 84.31 87 GLY A CA 1
ATOM 692 C C . GLY A 1 87 ? -4.087 4.500 -5.911 1.00 84.31 87 GLY A C 1
ATOM 693 O O . GLY A 1 87 ? -4.846 3.615 -5.499 1.00 84.31 87 GLY A O 1
ATOM 694 N N . LYS A 1 88 ? -4.405 5.798 -5.839 1.00 75.31 88 LYS A N 1
ATOM 695 C CA . LYS A 1 88 ? -5.715 6.299 -5.425 1.00 75.31 88 LYS A CA 1
ATOM 696 C C . LYS A 1 88 ? -6.532 6.704 -6.647 1.00 75.31 88 LYS A C 1
ATOM 698 O O . LYS A 1 88 ? -6.048 7.441 -7.499 1.00 75.31 88 LYS A O 1
ATOM 703 N N . GLU A 1 89 ? -7.785 6.266 -6.716 1.00 66.06 89 GLU A N 1
ATOM 704 C CA . GLU A 1 89 ? -8.723 6.652 -7.778 1.00 66.06 89 GLU A CA 1
ATOM 705 C C . GLU A 1 89 ? -9.091 8.150 -7.656 1.00 66.06 89 GLU A C 1
ATOM 707 O O . GLU A 1 89 ? -10.080 8.528 -7.025 1.00 66.06 89 GLU A O 1
ATOM 712 N N . LEU A 1 90 ? -8.267 9.030 -8.237 1.00 51.72 90 LEU A N 1
ATOM 713 C CA . LEU A 1 90 ? -8.430 10.489 -8.232 1.00 51.72 90 LEU A CA 1
ATOM 714 C C . LEU A 1 90 ? -9.277 10.950 -9.431 1.00 51.72 90 LEU A C 1
ATOM 716 O O . LEU A 1 90 ? -8.754 11.369 -10.461 1.00 51.72 90 LEU A O 1
ATOM 720 N N . GLY A 1 91 ? -10.604 10.900 -9.307 1.00 48.34 91 GLY A N 1
ATOM 721 C CA . GLY A 1 91 ? -11.515 11.538 -10.268 1.00 48.34 91 GLY A CA 1
ATOM 722 C C . GLY A 1 91 ? -12.340 12.656 -9.633 1.00 48.34 91 GLY A C 1
ATOM 723 O O . GLY A 1 91 ? -12.739 12.558 -8.476 1.00 48.34 91 GLY A O 1
ATOM 724 N N . ARG A 1 92 ? -12.584 13.723 -10.406 1.00 50.62 92 ARG A N 1
ATOM 725 C CA . ARG A 1 92 ? -13.074 15.039 -9.948 1.00 50.62 92 ARG A CA 1
ATOM 726 C C . ARG A 1 92 ? -14.517 15.089 -9.427 1.00 50.62 92 ARG A C 1
ATOM 728 O O . ARG A 1 92 ? -14.876 16.080 -8.802 1.00 50.62 92 ARG A O 1
ATOM 735 N N . ASP A 1 93 ? -15.313 14.037 -9.602 1.00 50.09 93 ASP A N 1
ATOM 736 C CA . ASP A 1 93 ? -16.737 14.063 -9.264 1.00 50.09 93 ASP A CA 1
ATOM 737 C C . ASP A 1 93 ? -17.069 13.147 -8.073 1.00 50.09 93 ASP A C 1
ATOM 739 O O . ASP A 1 93 ? -16.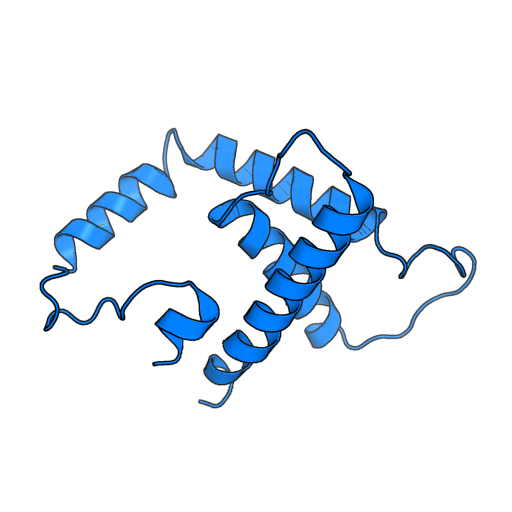949 11.925 -8.145 1.00 50.09 93 ASP A O 1
ATOM 743 N N . LYS A 1 94 ? -17.523 13.775 -6.977 1.00 56.03 94 LYS A N 1
ATOM 744 C CA . LYS A 1 94 ? -18.033 13.187 -5.716 1.00 56.03 94 LYS A CA 1
ATOM 745 C C . LYS A 1 94 ? -17.007 12.371 -4.893 1.00 56.03 94 LYS A C 1
ATOM 747 O O . LYS A 1 94 ? -17.065 11.140 -4.870 1.00 56.03 94 LYS A O 1
ATOM 752 N N . PRO A 1 95 ? -16.137 13.048 -4.115 1.00 64.94 95 PRO A N 1
ATOM 753 C CA . PRO A 1 95 ? -15.047 12.411 -3.365 1.00 64.94 95 PRO A CA 1
ATOM 754 C C . PRO A 1 95 ? -15.502 11.364 -2.331 1.00 64.94 95 PRO A C 1
ATOM 756 O O . PRO A 1 95 ? -14.848 10.337 -2.182 1.00 64.94 95 PRO A O 1
ATOM 759 N N . GLN A 1 96 ? -16.646 11.558 -1.666 1.00 65.25 96 GLN A N 1
ATOM 760 C CA . GLN A 1 96 ? -17.113 10.671 -0.585 1.00 65.25 96 GLN A CA 1
ATOM 761 C C . GLN A 1 96 ? -17.614 9.300 -1.068 1.00 65.25 96 GLN A C 1
ATOM 763 O O . GLN A 1 96 ? -17.230 8.268 -0.522 1.00 65.25 96 GLN A O 1
ATOM 768 N N . ALA A 1 97 ? -18.441 9.265 -2.119 1.00 67.06 97 ALA A N 1
ATOM 769 C CA . ALA A 1 97 ? -18.956 8.007 -2.665 1.00 67.06 97 ALA A CA 1
ATOM 770 C C . ALA A 1 97 ? -17.833 7.159 -3.287 1.00 67.06 97 ALA A C 1
ATOM 772 O O . ALA A 1 97 ? -17.836 5.935 -3.162 1.00 67.06 97 ALA A O 1
ATOM 773 N N . ARG A 1 98 ? -16.837 7.808 -3.909 1.00 70.38 98 ARG A N 1
ATOM 774 C CA . ARG A 1 98 ? -15.675 7.122 -4.486 1.00 70.38 98 ARG A CA 1
ATOM 775 C C . ARG A 1 98 ? -14.704 6.628 -3.418 1.00 70.38 98 ARG A C 1
ATOM 777 O O . ARG A 1 98 ? -14.188 5.528 -3.559 1.00 70.38 98 ARG A O 1
ATOM 784 N N . GLN A 1 99 ? -14.514 7.377 -2.330 1.00 71.75 99 GLN A N 1
ATOM 785 C CA . GLN A 1 99 ? -13.735 6.911 -1.178 1.00 71.75 99 GLN A CA 1
ATOM 786 C C . GLN A 1 99 ? -14.361 5.655 -0.557 1.00 71.75 99 GLN A C 1
ATOM 788 O O . GLN A 1 99 ? -13.648 4.697 -0.273 1.00 71.75 99 GLN A O 1
ATOM 793 N N . ALA A 1 100 ? -15.690 5.613 -0.416 1.00 72.88 100 ALA A N 1
ATOM 794 C CA . ALA A 1 100 ? -16.393 4.419 0.054 1.00 72.88 100 ALA A CA 1
ATOM 795 C C . ALA A 1 100 ? -16.238 3.230 -0.913 1.00 72.88 100 ALA A C 1
ATOM 797 O O . ALA A 1 100 ? -15.960 2.115 -0.474 1.00 72.88 100 ALA A O 1
ATOM 798 N N . ALA A 1 101 ? -16.357 3.465 -2.224 1.00 78.06 101 ALA A N 1
ATOM 799 C CA . ALA A 1 101 ? -16.142 2.432 -3.239 1.00 78.06 101 ALA A CA 1
ATOM 800 C C . ALA A 1 101 ? -14.697 1.904 -3.232 1.00 78.06 101 ALA A C 1
ATOM 802 O O . ALA A 1 101 ? -14.482 0.698 -3.295 1.00 78.06 101 ALA A O 1
ATOM 803 N N . GLN A 1 102 ? -13.707 2.787 -3.089 1.00 79.62 102 GLN A N 1
ATOM 804 C CA . GLN A 1 102 ? -12.303 2.403 -2.991 1.00 79.62 102 GLN A CA 1
ATOM 805 C C . GLN A 1 102 ? -12.021 1.602 -1.718 1.00 79.62 102 GLN A C 1
ATOM 807 O O . GLN A 1 102 ? -11.378 0.559 -1.791 1.00 79.62 102 GLN A O 1
ATOM 812 N N . ARG A 1 103 ? -12.552 2.032 -0.566 1.00 78.38 103 ARG A N 1
ATOM 813 C CA . ARG A 1 103 ? -12.474 1.256 0.681 1.00 78.38 103 ARG A CA 1
ATOM 814 C C . ARG A 1 103 ? -13.091 -0.135 0.495 1.00 78.38 103 ARG A C 1
ATOM 816 O O . ARG A 1 103 ? -12.494 -1.122 0.909 1.00 78.38 103 ARG A O 1
ATOM 823 N N . ALA A 1 104 ? -14.237 -0.244 -0.180 1.00 82.25 104 ALA A N 1
ATOM 824 C CA . ALA A 1 104 ? -14.857 -1.537 -0.477 1.00 82.25 104 ALA A CA 1
ATOM 825 C C . ALA A 1 104 ? -13.982 -2.426 -1.383 1.00 82.25 104 ALA A C 1
ATOM 827 O O . ALA A 1 104 ? -13.897 -3.631 -1.147 1.00 82.25 104 ALA A O 1
ATOM 828 N N . LEU A 1 105 ? -13.298 -1.845 -2.377 1.00 83.44 105 LEU A N 1
ATOM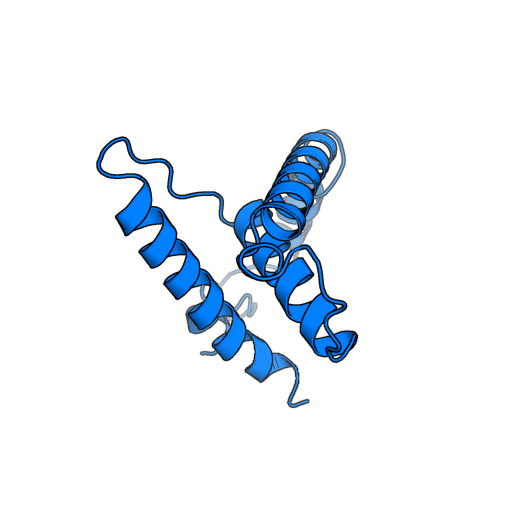 829 C CA . LEU A 1 105 ? -12.345 -2.567 -3.227 1.00 83.44 105 LEU A CA 1
ATOM 830 C C . LEU A 1 105 ? -11.147 -3.085 -2.427 1.00 83.44 105 LEU A C 1
ATOM 832 O O . LEU A 1 105 ? -10.816 -4.263 -2.540 1.00 83.44 105 LEU A O 1
ATOM 836 N N . VAL A 1 106 ? -10.542 -2.247 -1.580 1.00 84.81 106 VAL A N 1
ATOM 837 C CA . VAL A 1 106 ? -9.424 -2.661 -0.718 1.00 84.81 106 VAL A CA 1
ATOM 838 C C . VAL A 1 106 ? -9.854 -3.779 0.229 1.00 84.81 106 VAL A C 1
ATOM 840 O O . VAL A 1 106 ? -9.144 -4.772 0.358 1.00 84.81 106 VAL A O 1
ATOM 843 N N . LEU A 1 107 ? -11.025 -3.663 0.861 1.00 84.88 107 LEU A N 1
ATOM 844 C CA . LEU A 1 107 ? -11.548 -4.701 1.755 1.00 84.88 107 LEU A CA 1
ATOM 845 C C . LEU A 1 107 ? -11.810 -6.016 1.013 1.00 84.88 107 LEU A C 1
ATOM 847 O O . LEU A 1 107 ? -11.515 -7.084 1.540 1.00 84.88 107 LEU A O 1
ATOM 851 N N . ASN A 1 108 ? -12.319 -5.960 -0.219 1.00 85.31 108 ASN A N 1
ATOM 852 C CA . ASN A 1 108 ? -12.487 -7.162 -1.031 1.00 85.31 108 ASN A CA 1
ATOM 853 C C . ASN A 1 108 ? -11.136 -7.803 -1.384 1.00 85.31 108 ASN A C 1
ATOM 855 O O . ASN A 1 108 ? -10.978 -9.016 -1.246 1.00 85.31 108 ASN A O 1
ATOM 859 N N . ALA A 1 109 ? -10.152 -6.992 -1.783 1.00 84.25 109 ALA A N 1
ATOM 860 C CA . ALA A 1 109 ? -8.801 -7.462 -2.065 1.00 84.25 109 ALA A CA 1
ATOM 861 C C . ALA A 1 109 ? -8.150 -8.087 -0.822 1.00 84.25 109 ALA A C 1
ATOM 863 O O . ALA A 1 109 ? -7.525 -9.137 -0.936 1.00 84.25 109 ALA A O 1
ATOM 864 N N . LEU A 1 110 ? -8.363 -7.499 0.359 1.00 85.19 110 LEU A N 1
ATOM 865 C CA . LEU A 1 110 ? -7.883 -8.010 1.642 1.00 85.19 110 LEU A CA 1
ATOM 866 C C . LEU A 1 110 ? -8.453 -9.399 1.953 1.00 85.19 110 LEU A C 1
ATOM 868 O O . LEU A 1 110 ? -7.706 -10.307 2.307 1.00 85.19 110 LEU A O 1
ATOM 872 N N . GLU A 1 111 ? -9.767 -9.582 1.804 1.00 85.94 111 GLU A N 1
ATOM 873 C CA . GLU A 1 111 ? -10.408 -10.883 2.028 1.00 85.94 111 GLU A CA 1
ATOM 874 C C . GLU A 1 111 ? -9.903 -11.947 1.050 1.00 85.94 111 GLU A C 1
ATOM 876 O O . GLU A 1 111 ? -9.634 -13.080 1.449 1.00 85.94 111 GLU A O 1
ATOM 881 N N . ASN A 1 112 ? -9.712 -11.579 -0.218 1.00 85.38 112 ASN A N 1
ATOM 882 C CA . ASN A 1 112 ? -9.131 -12.486 -1.204 1.00 85.38 112 ASN A CA 1
ATOM 883 C C . ASN A 1 112 ? -7.654 -12.796 -0.883 1.00 85.38 112 ASN A C 1
ATOM 885 O O . ASN A 1 112 ? -7.204 -13.920 -1.094 1.00 85.38 112 ASN A O 1
ATOM 889 N N . PHE A 1 113 ? -6.898 -11.827 -0.357 1.00 84.31 113 PHE A N 1
ATOM 890 C CA . PHE A 1 113 ? -5.480 -11.988 -0.032 1.00 84.31 113 PHE A CA 1
ATOM 891 C C . PHE A 1 113 ? -5.245 -12.960 1.133 1.00 84.31 113 PHE A C 1
ATOM 893 O O . PHE A 1 113 ? -4.300 -13.742 1.080 1.00 84.31 113 PHE A O 1
ATOM 900 N N . LYS A 1 114 ? -6.163 -13.031 2.107 1.00 85.19 114 LYS A N 1
ATOM 901 C CA . LYS A 1 114 ? -6.128 -14.029 3.197 1.00 85.19 114 LYS A CA 1
ATOM 902 C C . LYS A 1 114 ? -6.131 -15.482 2.711 1.00 85.19 114 LYS A C 1
ATOM 904 O O . LYS A 1 114 ? -5.822 -16.391 3.478 1.00 85.19 114 LYS A O 1
ATOM 909 N N . GLU A 1 115 ? -6.500 -15.746 1.456 1.00 84.50 115 GLU A N 1
ATOM 910 C CA . GLU A 1 115 ? -6.383 -17.084 0.871 1.00 84.50 115 GLU A CA 1
ATOM 911 C C . GLU A 1 115 ? -4.919 -17.553 0.785 1.00 84.50 115 GLU A C 1
ATOM 913 O O . GLU A 1 115 ? -4.668 -18.751 0.902 1.00 84.50 115 GLU A O 1
ATOM 918 N N . PHE A 1 116 ? -3.956 -16.630 0.665 1.00 80.00 116 PHE A N 1
ATOM 919 C CA . PHE A 1 116 ? -2.523 -16.942 0.650 1.00 80.00 116 PHE A CA 1
ATOM 920 C C . PHE A 1 116 ? -1.956 -17.333 2.021 1.00 80.00 116 PHE A C 1
ATOM 922 O O . PHE A 1 116 ? -0.904 -17.960 2.069 1.00 80.00 116 PHE A O 1
ATOM 929 N N . ASP A 1 117 ? -2.653 -17.026 3.118 1.00 79.56 117 ASP A N 1
ATOM 930 C CA . ASP A 1 117 ? -2.214 -17.372 4.477 1.00 79.56 117 ASP A CA 1
ATOM 931 C C . ASP A 1 117 ? -2.612 -18.804 4.888 1.00 79.56 117 ASP A C 1
ATOM 933 O O . ASP A 1 117 ? -2.220 -19.278 5.950 1.00 79.56 117 ASP A O 1
ATOM 937 N N . LYS A 1 118 ? -3.401 -19.514 4.068 1.00 76.00 118 LYS A N 1
ATOM 938 C CA . LYS A 1 118 ? -3.912 -20.873 4.355 1.00 76.00 118 LYS A CA 1
ATOM 939 C C . LYS A 1 118 ? -2.915 -22.000 4.031 1.00 76.00 118 LYS A C 1
ATOM 941 O O . LYS A 1 118 ? -3.347 -23.135 3.824 1.00 76.00 118 LYS A O 1
ATOM 946 N N . ILE A 1 119 ? -1.626 -21.680 3.920 1.00 51.38 119 ILE A N 1
ATOM 947 C CA . ILE A 1 119 ? -0.549 -22.625 3.579 1.00 51.38 119 ILE A CA 1
ATOM 948 C C . ILE A 1 119 ? -0.145 -23.438 4.810 1.00 51.38 119 ILE A C 1
ATOM 950 O O . ILE A 1 119 ? 0.025 -22.831 5.889 1.00 51.38 119 ILE A O 1
#

Radius of gyration: 17.02 Å; Cα contacts (8 Å, |Δi|>4): 61; chains: 1; bounding box: 36×38×47 Å